Protein AF-J8TSI3-F1 (afdb_monomer_lite)

Foldseek 3Di:
DDDDDDDPPPPPPPPPDAQVPRPAQKKKKKWKDWPDPDDDDPPDGWIKIARHPPPDPPPDDDDDPRIFTWPDWDWPDDPPQTKIWTAGPVRFIWIWDDDPPFQKTFIDGVVDPPDGFWMKGWDQPDPPPPDPPPDDGDIGMTMIIIGGD

Sequence (149 aa):
MLYSSLLLIALSSSTQAKLWGWPEDDFSIHKQELQANFKPQSLGSESVFCPGWGKWCKGDKGNDPSCETLNKFVYSGRMPVGNFYIEKPNSAQIDLWRIEGTETYNIFERGGDGTIHGQCQLHKSFREACQYTGFTELWIRPMLHCWQW

Secondary structure (DSSP, 8-state):
---------------PPPPTT---SEEEEEEEEEE-SS-------EEEEEESTT----SSSSS-TT-EE-SEEEEESSTTSSEEEEE-TT--EEEEEEPTTSSEEEEEETTS-S-EEEEEEEE----------S---EEE--EEEEEE-

Radius of gyration: 20.16 Å; chains: 1; bounding box: 44×54×69 Å

Structure (mmCIF, N/CA/C/O backbone):
data_AF-J8TSI3-F1
#
_entry.id   AF-J8TSI3-F1
#
loop_
_atom_site.group_PDB
_atom_site.id
_atom_site.type_symbol
_atom_site.label_atom_id
_atom_site.label_alt_id
_atom_site.label_comp_id
_atom_site.label_asym_id
_atom_site.label_entity_id
_atom_site.label_seq_id
_atom_site.pdbx_PDB_ins_code
_atom_site.Cartn_x
_atom_site.Cartn_y
_atom_site.Cartn_z
_atom_site.occupancy
_atom_site.B_iso_or_equiv
_atom_site.auth_seq_id
_atom_site.auth_comp_id
_atom_site.auth_asym_id
_atom_site.auth_atom_id
_atom_site.pdbx_PDB_model_num
ATOM 1 N N . MET A 1 1 ? -18.294 -37.177 47.139 1.00 38.59 1 MET A N 1
ATOM 2 C CA . MET A 1 1 ? -18.170 -37.048 45.672 1.00 38.59 1 MET A CA 1
ATOM 3 C C . MET A 1 1 ? -18.067 -35.563 45.356 1.00 38.59 1 MET A C 1
ATOM 5 O O . MET A 1 1 ? -19.038 -34.851 45.563 1.00 38.59 1 MET A O 1
ATOM 9 N N . LEU A 1 2 ? -16.869 -35.085 45.015 1.00 38.97 2 LEU A N 1
ATOM 10 C CA . LEU A 1 2 ? -16.584 -33.675 44.721 1.00 38.97 2 LEU A CA 1
ATOM 11 C C . LEU A 1 2 ? -16.770 -33.447 43.216 1.00 38.97 2 LEU A C 1
ATOM 13 O O . LEU A 1 2 ? -16.073 -34.066 42.417 1.00 38.97 2 LEU A O 1
ATOM 17 N N . TYR A 1 3 ? -17.721 -32.592 42.840 1.00 45.88 3 TYR A N 1
ATOM 18 C CA . TYR A 1 3 ? -17.911 -32.159 41.457 1.00 45.88 3 TYR A CA 1
ATOM 19 C C . TYR A 1 3 ? -16.876 -31.079 41.128 1.00 45.88 3 TYR A C 1
ATOM 21 O O . TYR A 1 3 ? -16.863 -30.014 41.740 1.00 45.88 3 TYR A O 1
ATOM 29 N N . SER A 1 4 ? -15.984 -31.380 40.185 1.00 56.50 4 SER A N 1
ATOM 30 C CA . SER A 1 4 ? -15.025 -30.430 39.625 1.00 56.50 4 SER A CA 1
ATOM 31 C C . SER A 1 4 ? -15.673 -29.751 38.418 1.00 56.50 4 SER A C 1
ATOM 33 O O . SER A 1 4 ? -15.872 -30.379 37.380 1.00 56.50 4 SER A O 1
ATOM 35 N N . SER A 1 5 ? -16.059 -28.486 38.571 1.00 55.66 5 SER A N 1
ATOM 36 C CA . SER A 1 5 ? -16.554 -27.662 37.468 1.00 55.66 5 SER A CA 1
ATOM 37 C C . SER A 1 5 ? -15.363 -27.125 36.675 1.00 55.66 5 SER A C 1
ATOM 39 O O . SER A 1 5 ? -14.717 -26.168 37.099 1.00 55.66 5 SER A O 1
ATOM 41 N N . LEU A 1 6 ? -15.063 -27.738 35.526 1.00 57.28 6 LEU A N 1
ATOM 42 C CA . LEU A 1 6 ? -14.167 -27.143 34.534 1.00 57.28 6 LEU A CA 1
ATOM 43 C C . LEU A 1 6 ? -14.846 -25.910 33.925 1.00 57.28 6 LEU A C 1
ATOM 45 O O . LEU A 1 6 ? -15.821 -26.022 33.183 1.00 57.28 6 LEU A O 1
ATOM 49 N N . LEU A 1 7 ? -14.308 -24.733 34.234 1.00 58.72 7 LEU A N 1
ATOM 50 C CA . LEU A 1 7 ? -14.652 -23.482 33.574 1.00 58.72 7 LEU A CA 1
ATOM 51 C C . LEU A 1 7 ? -13.928 -23.443 32.214 1.00 58.72 7 LEU A C 1
ATOM 53 O O . LEU A 1 7 ? -12.731 -23.170 32.145 1.00 58.72 7 LEU A O 1
ATOM 57 N N . LEU A 1 8 ? -14.640 -23.761 31.132 1.00 52.09 8 LEU A N 1
ATOM 58 C CA . LEU A 1 8 ? -14.165 -23.562 29.760 1.00 52.09 8 LEU A CA 1
ATOM 59 C C . LEU A 1 8 ? -14.235 -22.066 29.433 1.00 52.09 8 LEU A C 1
ATOM 61 O O . LEU A 1 8 ? -15.299 -21.532 29.126 1.00 52.09 8 LEU A O 1
ATOM 65 N N . ILE A 1 9 ? -13.094 -21.383 29.521 1.00 53.88 9 ILE A N 1
ATOM 66 C CA . ILE A 1 9 ? -12.933 -20.028 28.993 1.00 53.88 9 ILE A CA 1
ATOM 67 C C . ILE A 1 9 ? -12.936 -20.150 27.467 1.00 53.88 9 ILE A C 1
ATOM 69 O O . ILE A 1 9 ? -11.937 -20.535 26.861 1.00 53.88 9 ILE A O 1
ATOM 73 N N . ALA A 1 10 ? -14.080 -19.863 26.847 1.00 52.16 10 ALA A N 1
ATOM 74 C CA . ALA A 1 10 ? -14.170 -19.668 25.410 1.00 52.16 10 ALA A CA 1
ATOM 75 C C . ALA A 1 10 ? -13.422 -18.373 25.061 1.00 52.16 10 ALA A C 1
ATOM 77 O O . ALA A 1 10 ? -13.938 -17.271 25.234 1.00 52.16 10 ALA A O 1
ATOM 78 N N . LEU A 1 11 ? -12.171 -18.510 24.621 1.00 47.75 11 LEU A N 1
ATOM 79 C CA . LEU A 1 11 ? -11.456 -17.444 23.933 1.00 47.75 11 LEU A CA 1
ATOM 80 C C . LEU A 1 11 ? -12.179 -17.202 22.610 1.00 47.75 11 LEU A C 1
ATOM 82 O O . LEU A 1 11 ? -12.023 -17.963 21.658 1.00 47.75 11 LEU A O 1
ATOM 86 N N . SER A 1 12 ? -12.996 -16.155 22.566 1.00 44.12 12 SER A N 1
ATOM 87 C CA . SER A 1 12 ? -13.530 -15.601 21.328 1.00 44.12 12 SER A CA 1
ATOM 88 C C . SER A 1 12 ? -12.364 -15.022 20.528 1.00 44.12 12 SER A C 1
ATOM 90 O O . SER A 1 12 ? -12.095 -13.825 20.587 1.00 44.12 12 SER A O 1
ATOM 92 N N . SER A 1 13 ? -11.620 -15.865 19.812 1.00 50.91 13 SER A N 1
ATOM 93 C CA . SER A 1 13 ? -10.747 -15.388 18.748 1.00 50.91 13 SER A CA 1
ATOM 94 C C . SER A 1 13 ? -11.663 -14.872 17.646 1.00 50.91 13 SER A C 1
ATOM 96 O O . SER A 1 13 ? -12.146 -15.650 16.822 1.00 50.91 13 SER A O 1
ATOM 98 N N . SER A 1 14 ? -11.957 -13.574 17.651 1.00 51.19 14 SER A N 1
ATOM 99 C CA . SER A 1 14 ? -12.434 -12.903 16.450 1.00 51.19 14 SER A CA 1
ATOM 100 C C . SER A 1 14 ? -11.275 -12.934 15.463 1.00 51.19 14 SER A C 1
ATOM 102 O O . SER A 1 14 ? -10.443 -12.032 15.445 1.00 51.19 14 SER A O 1
ATOM 104 N N . THR A 1 15 ? -11.155 -14.028 14.716 1.00 56.31 15 THR A N 1
ATOM 105 C CA . THR A 1 15 ? -10.335 -14.054 13.513 1.00 56.31 15 THR A CA 1
ATOM 106 C C . THR A 1 15 ? -11.013 -13.058 12.589 1.00 56.31 15 THR A C 1
ATOM 108 O O . THR A 1 15 ? -12.077 -13.355 12.041 1.00 56.31 15 THR A O 1
ATOM 111 N N . GLN A 1 16 ? -10.496 -11.831 12.527 1.00 65.12 16 GLN A N 1
ATOM 112 C CA . GLN A 1 16 ? -10.981 -10.891 11.535 1.00 65.12 16 GLN A CA 1
ATOM 113 C C . GLN A 1 16 ? -10.685 -11.551 10.184 1.00 65.12 16 GLN A C 1
ATOM 115 O O . GLN A 1 16 ? -9.667 -12.225 10.004 1.00 65.12 16 GLN A O 1
ATOM 120 N N . ALA A 1 17 ? -11.677 -11.551 9.295 1.00 69.12 17 ALA A N 1
ATOM 121 C CA . ALA A 1 17 ? -11.540 -12.275 8.044 1.00 69.12 17 ALA A CA 1
ATOM 122 C C . ALA A 1 17 ? -10.359 -11.672 7.276 1.00 69.12 17 ALA A C 1
ATOM 124 O O . ALA A 1 17 ? -10.349 -10.467 7.015 1.00 69.12 17 ALA A O 1
ATOM 125 N N . LYS A 1 18 ? -9.374 -12.510 6.925 1.00 83.94 18 LYS A N 1
ATOM 126 C CA . LYS A 1 18 ? -8.277 -12.090 6.051 1.00 83.94 18 LYS A CA 1
ATOM 127 C C . LYS A 1 18 ? -8.848 -11.513 4.766 1.00 83.94 18 LYS A C 1
ATOM 129 O O . LYS A 1 18 ? -9.818 -12.049 4.221 1.00 83.94 18 LYS A O 1
ATOM 134 N N . LEU A 1 19 ? -8.210 -10.461 4.272 1.00 89.94 19 LEU A N 1
ATOM 135 C CA . LEU A 1 19 ? -8.557 -9.848 2.997 1.00 89.94 19 LEU A CA 1
ATOM 136 C C . LEU A 1 19 ? -8.506 -10.899 1.885 1.00 89.94 19 LEU A C 1
ATOM 138 O O . LEU A 1 19 ? -7.508 -11.612 1.715 1.00 89.94 19 LEU A O 1
ATOM 142 N N . TRP A 1 20 ? -9.580 -10.997 1.105 1.00 89.38 20 TRP A N 1
ATOM 143 C CA . TRP A 1 20 ? -9.646 -11.958 0.013 1.00 89.38 20 TRP A CA 1
ATOM 144 C C . TRP A 1 20 ? -8.500 -11.727 -0.978 1.00 89.38 20 TRP A C 1
ATOM 146 O O . TRP A 1 20 ? -8.291 -10.618 -1.458 1.00 89.38 20 TRP A O 1
ATOM 156 N N . GLY A 1 21 ? -7.731 -12.776 -1.280 1.00 88.12 21 GLY A N 1
ATOM 157 C CA . GLY A 1 21 ? -6.592 -12.697 -2.201 1.00 88.12 21 GLY A CA 1
ATOM 158 C C . GLY A 1 21 ? -5.340 -11.989 -1.655 1.00 88.12 21 GLY A C 1
ATOM 159 O O . GLY A 1 21 ? -4.367 -11.851 -2.403 1.00 88.12 21 GLY A O 1
ATOM 160 N N . TRP A 1 22 ? -5.325 -11.616 -0.370 1.00 90.56 22 TRP A N 1
ATOM 161 C CA . TRP A 1 22 ? -4.166 -11.089 0.364 1.00 90.56 22 TRP A CA 1
ATOM 162 C C . TRP A 1 22 ? -3.848 -12.010 1.555 1.00 90.56 22 TRP A C 1
ATOM 164 O O . TRP A 1 22 ? -4.238 -11.720 2.682 1.00 90.56 22 TRP A O 1
ATOM 174 N N . PRO A 1 23 ? -3.208 -13.169 1.333 1.00 86.25 23 PRO A N 1
ATOM 175 C CA . PRO A 1 23 ? -3.015 -14.164 2.392 1.00 86.25 23 PRO A CA 1
ATOM 176 C C . PRO A 1 23 ? -2.003 -13.759 3.483 1.00 86.25 23 PRO A C 1
ATOM 178 O O . PRO A 1 23 ? -2.006 -14.348 4.569 1.00 86.25 23 PRO A O 1
ATOM 181 N N . GLU A 1 24 ? -1.138 -12.783 3.213 1.00 88.81 24 GLU A N 1
ATOM 182 C CA . GLU A 1 24 ? -0.051 -12.349 4.089 1.00 88.81 24 GLU A CA 1
ATOM 183 C C . GLU A 1 24 ? -0.497 -11.337 5.149 1.00 88.81 24 GLU A C 1
ATOM 185 O O . GLU A 1 24 ? -1.012 -10.274 4.817 1.00 88.81 24 GLU A O 1
ATOM 190 N N . ASP A 1 25 ? -0.200 -11.615 6.420 1.00 91.50 25 ASP A N 1
ATOM 191 C CA . ASP A 1 25 ? -0.518 -10.702 7.531 1.00 91.50 25 ASP A CA 1
ATOM 192 C C . ASP A 1 25 ? 0.392 -9.471 7.583 1.00 91.50 25 ASP A C 1
ATOM 194 O O . ASP A 1 25 ? 0.042 -8.466 8.187 1.00 91.50 25 ASP A O 1
ATOM 198 N N . ASP A 1 26 ? 1.549 -9.540 6.929 1.00 91.19 26 ASP A N 1
ATOM 199 C CA . ASP A 1 26 ? 2.521 -8.460 6.799 1.00 91.19 26 ASP A CA 1
ATOM 200 C C . ASP A 1 26 ? 3.059 -8.460 5.366 1.00 91.19 26 ASP A C 1
ATOM 202 O O . ASP A 1 26 ? 3.456 -9.504 4.836 1.00 91.19 26 ASP A O 1
ATOM 206 N N . PHE A 1 27 ? 3.047 -7.304 4.712 1.00 88.69 27 PHE A N 1
ATOM 207 C CA . PHE A 1 27 ? 3.465 -7.146 3.328 1.00 88.69 27 PHE A CA 1
ATOM 208 C C . PHE A 1 27 ? 3.879 -5.717 3.010 1.00 88.69 27 PHE A C 1
ATOM 210 O O . PHE A 1 27 ? 3.675 -4.775 3.773 1.00 88.69 27 PHE A O 1
ATOM 217 N N . SER A 1 28 ? 4.483 -5.547 1.841 1.00 86.12 28 SER A N 1
ATOM 218 C CA . SER A 1 28 ? 4.899 -4.243 1.360 1.00 86.12 28 SER A CA 1
ATOM 219 C C . SER A 1 28 ? 4.425 -3.981 -0.061 1.00 86.12 28 SER A C 1
ATOM 221 O O . SER A 1 28 ? 4.329 -4.893 -0.888 1.00 86.12 28 SER A O 1
ATOM 223 N N . ILE A 1 29 ? 4.104 -2.716 -0.326 1.00 84.44 29 ILE A N 1
ATOM 224 C CA . ILE A 1 29 ? 3.673 -2.251 -1.639 1.00 84.44 29 ILE A CA 1
ATOM 225 C C . ILE A 1 29 ? 4.580 -1.121 -2.092 1.00 84.44 29 ILE A C 1
ATOM 227 O O . ILE A 1 29 ? 4.782 -0.142 -1.366 1.00 84.44 29 ILE A O 1
ATOM 231 N N . HIS A 1 30 ? 5.084 -1.244 -3.315 1.00 77.50 30 HIS A N 1
ATOM 232 C CA . HIS A 1 30 ? 6.023 -0.292 -3.898 1.00 77.50 30 HIS A CA 1
ATOM 233 C C . HIS A 1 30 ? 5.503 0.167 -5.243 1.00 77.50 30 HIS A C 1
ATOM 235 O O . HIS A 1 30 ? 5.030 -0.651 -6.030 1.00 77.50 30 HIS A O 1
ATOM 241 N N . LYS A 1 31 ? 5.647 1.459 -5.530 1.00 73.19 31 LYS A N 1
ATOM 242 C CA . LYS A 1 31 ? 5.530 1.994 -6.887 1.00 73.19 31 LYS A CA 1
ATOM 243 C C . LYS A 1 31 ? 6.826 2.703 -7.239 1.00 73.19 31 LYS A C 1
ATOM 245 O O . LYS A 1 31 ? 7.309 3.519 -6.461 1.00 73.19 31 LYS A O 1
ATOM 250 N N . GLN A 1 32 ? 7.389 2.401 -8.399 1.00 66.25 32 GLN A N 1
ATOM 251 C CA . GLN A 1 32 ? 8.544 3.110 -8.931 1.00 66.25 32 GLN A CA 1
ATOM 252 C C . GLN A 1 32 ? 8.061 4.114 -9.982 1.00 66.25 32 GLN A C 1
ATOM 254 O O . GLN A 1 32 ? 7.461 3.730 -10.985 1.00 66.25 32 GLN A O 1
ATOM 259 N N . GLU A 1 33 ? 8.296 5.405 -9.745 1.00 58.50 33 GLU A N 1
ATOM 260 C CA . GLU A 1 33 ? 7.900 6.472 -10.667 1.00 58.50 33 GLU A CA 1
ATOM 261 C C . GLU A 1 33 ? 9.093 7.380 -10.987 1.00 58.50 33 GLU A C 1
ATOM 263 O O . GLU A 1 33 ? 9.743 7.916 -10.086 1.00 58.50 33 GLU A O 1
ATOM 268 N N . LEU A 1 34 ? 9.386 7.530 -12.282 1.00 55.38 34 LEU A N 1
ATOM 269 C CA . LEU A 1 34 ? 10.340 8.508 -12.805 1.00 55.38 34 LEU A CA 1
ATOM 270 C C . LEU A 1 34 ? 9.701 9.896 -12.745 1.00 55.38 34 LEU A C 1
ATOM 272 O O . LEU A 1 34 ? 8.765 10.195 -13.486 1.00 55.38 34 LEU A O 1
ATOM 276 N N . GLN A 1 35 ? 10.233 10.779 -11.910 1.00 50.66 35 GLN A N 1
ATOM 277 C CA . GLN A 1 35 ? 9.921 12.201 -11.957 1.00 50.66 35 GLN A CA 1
ATOM 278 C C . GLN A 1 35 ? 10.713 12.822 -13.118 1.00 50.66 35 GLN A C 1
ATOM 280 O O . GLN A 1 35 ? 11.802 13.360 -12.937 1.00 50.66 35 GLN A O 1
ATOM 285 N N . ALA A 1 36 ? 10.187 12.725 -14.340 1.00 48.88 36 ALA A N 1
ATOM 286 C CA . ALA A 1 36 ? 10.842 13.284 -15.520 1.00 48.88 36 ALA A CA 1
ATOM 287 C C . ALA A 1 36 ? 10.219 14.627 -15.933 1.00 48.88 36 ALA A C 1
ATOM 289 O O . ALA A 1 36 ? 9.127 14.676 -16.497 1.00 48.88 36 ALA A O 1
ATOM 290 N N . ASN A 1 37 ? 10.974 15.715 -15.767 1.00 41.00 37 ASN A N 1
ATOM 291 C CA . ASN A 1 37 ? 11.025 16.715 -16.831 1.00 41.00 37 ASN A CA 1
ATOM 292 C C . ASN A 1 37 ? 12.061 16.204 -17.848 1.00 41.00 37 ASN A C 1
ATOM 294 O O . ASN A 1 37 ? 13.190 15.938 -17.455 1.00 41.00 37 ASN A O 1
ATOM 298 N N . PHE A 1 38 ? 11.656 16.103 -19.121 1.00 34.09 38 PHE A N 1
ATOM 299 C CA . PHE A 1 38 ? 12.397 15.664 -20.327 1.00 34.09 38 PHE A CA 1
ATOM 300 C C . PHE A 1 38 ? 12.207 14.206 -20.811 1.00 34.09 38 PHE A C 1
ATOM 302 O O . PHE A 1 38 ? 13.102 13.386 -20.711 1.00 34.09 38 PHE A O 1
ATOM 309 N N . LYS A 1 39 ? 11.038 13.984 -21.446 1.00 35.31 39 LYS A N 1
ATOM 310 C CA . LYS A 1 39 ? 10.740 13.253 -22.712 1.00 35.31 39 LYS A CA 1
ATOM 311 C C . LYS A 1 39 ? 11.241 11.801 -22.954 1.00 35.31 39 LYS A C 1
ATOM 313 O O . LYS A 1 39 ? 12.245 11.356 -22.430 1.00 35.31 39 LYS A O 1
ATOM 318 N N . PRO A 1 40 ? 10.500 11.022 -23.771 1.00 40.09 40 PRO A N 1
ATOM 319 C CA . PRO A 1 40 ? 9.897 9.777 -23.326 1.00 40.09 40 PRO A CA 1
ATOM 320 C C . PRO A 1 40 ? 10.521 8.564 -24.018 1.00 40.09 40 PRO A C 1
ATOM 322 O O . PRO A 1 40 ? 10.372 8.377 -25.225 1.00 40.09 40 PRO A O 1
ATOM 325 N N . GLN A 1 41 ? 11.124 7.677 -23.240 1.00 34.56 41 GLN A N 1
ATOM 326 C CA . GLN A 1 41 ? 11.068 6.256 -23.550 1.00 34.56 41 GLN A CA 1
ATOM 327 C C . GLN A 1 41 ? 10.552 5.545 -22.307 1.00 34.56 41 GLN A C 1
ATOM 329 O O . GLN A 1 41 ? 10.991 5.806 -21.194 1.00 34.56 41 GLN A O 1
ATOM 334 N N . SER A 1 42 ? 9.514 4.751 -22.533 1.00 41.12 42 SER A N 1
ATOM 335 C CA . SER A 1 42 ? 8.624 4.119 -21.565 1.00 41.12 42 SER A CA 1
ATOM 336 C C . SER A 1 42 ? 9.344 3.178 -20.586 1.00 41.12 42 SER A C 1
ATOM 338 O O . SER A 1 42 ? 9.183 1.961 -20.668 1.00 41.12 42 SER A O 1
ATOM 340 N N . LEU A 1 43 ? 10.101 3.716 -19.632 1.00 42.62 43 LEU A N 1
ATOM 341 C CA . LEU A 1 43 ? 10.464 2.988 -18.419 1.00 42.62 43 LEU A CA 1
ATOM 342 C C . LEU A 1 43 ? 9.240 3.041 -17.502 1.00 42.62 43 LEU A C 1
ATOM 344 O O . LEU A 1 43 ? 8.914 4.076 -16.922 1.00 42.62 43 LEU A O 1
ATOM 348 N N . GLY A 1 44 ? 8.472 1.951 -17.545 1.00 47.62 44 GLY A N 1
ATOM 349 C CA . GLY A 1 44 ? 7.122 1.860 -17.006 1.00 47.62 44 GLY A CA 1
ATOM 350 C C . GLY A 1 44 ? 7.049 2.166 -15.515 1.00 47.62 44 GLY A C 1
ATOM 351 O O . GLY A 1 44 ? 7.951 1.851 -14.745 1.00 47.62 44 GLY A O 1
ATOM 352 N N . SER A 1 45 ? 5.933 2.761 -15.105 1.00 57.78 45 SER A N 1
ATOM 353 C CA . SER A 1 45 ? 5.540 2.793 -13.704 1.00 57.78 45 SER A CA 1
ATOM 354 C C . SER A 1 45 ? 5.228 1.364 -13.262 1.00 57.78 45 SER A C 1
ATOM 356 O O . SER A 1 45 ? 4.155 0.847 -13.574 1.00 57.78 45 SER A O 1
ATOM 358 N N . GLU A 1 46 ? 6.155 0.708 -12.575 1.00 68.12 46 GLU A N 1
ATOM 359 C CA . GLU A 1 46 ? 5.911 -0.623 -12.023 1.00 68.12 46 GLU A CA 1
ATOM 360 C C . GLU A 1 46 ? 5.441 -0.505 -10.582 1.00 68.12 46 GLU A C 1
ATOM 362 O O . GLU A 1 46 ? 5.957 0.292 -9.796 1.00 68.12 46 GLU A O 1
ATOM 367 N N . SER A 1 47 ? 4.400 -1.268 -10.261 1.00 77.50 47 SER A N 1
ATOM 368 C CA . SER A 1 47 ? 3.854 -1.376 -8.915 1.00 77.50 47 SER A CA 1
ATOM 369 C C . SER A 1 47 ? 3.853 -2.840 -8.515 1.00 77.50 47 SER A C 1
ATOM 371 O O . SER A 1 47 ? 3.425 -3.691 -9.294 1.00 77.50 47 SER A O 1
ATOM 373 N N . VAL A 1 48 ? 4.375 -3.136 -7.334 1.00 79.94 48 VAL A N 1
ATOM 374 C CA . VAL A 1 48 ? 4.677 -4.502 -6.904 1.00 79.94 48 VAL A CA 1
ATOM 375 C C . VAL A 1 48 ? 4.262 -4.726 -5.460 1.00 79.94 48 VAL A C 1
ATOM 377 O O . VAL A 1 48 ? 4.351 -3.832 -4.616 1.00 79.94 48 VAL A O 1
ATOM 380 N N . PHE A 1 49 ? 3.816 -5.948 -5.210 1.00 85.94 49 PHE A N 1
ATOM 381 C CA . PHE A 1 49 ? 3.506 -6.516 -3.912 1.00 85.94 49 PHE A CA 1
ATOM 382 C C . PHE A 1 49 ? 4.623 -7.479 -3.499 1.00 85.94 49 PHE A C 1
ATOM 384 O O . PHE A 1 49 ? 5.068 -8.302 -4.300 1.00 85.94 49 PHE A O 1
ATOM 391 N N . CYS A 1 50 ? 5.056 -7.386 -2.246 1.00 84.25 50 CYS A N 1
ATOM 392 C CA . CYS A 1 50 ? 6.117 -8.207 -1.673 1.00 84.25 50 CYS A CA 1
ATOM 393 C C . CYS A 1 50 ? 5.655 -8.772 -0.301 1.00 84.25 50 CYS A C 1
ATOM 395 O O . CYS A 1 50 ? 5.387 -7.979 0.606 1.00 84.25 50 CYS A O 1
ATOM 397 N N . PRO A 1 51 ? 5.577 -10.109 -0.109 1.00 83.38 51 PRO A N 1
ATOM 398 C CA . PRO A 1 51 ? 5.276 -10.754 1.176 1.00 83.38 51 PRO A CA 1
ATOM 399 C C . PRO A 1 51 ? 6.290 -10.421 2.281 1.00 83.38 51 PRO A C 1
ATOM 401 O O . PRO A 1 51 ? 7.459 -10.815 2.199 1.00 83.38 51 PRO A O 1
ATOM 404 N N . GLY A 1 52 ? 5.831 -9.800 3.365 1.00 78.94 52 GLY A N 1
ATOM 405 C CA . GLY A 1 52 ? 6.635 -9.351 4.505 1.00 78.94 52 GLY A CA 1
ATOM 406 C C . GLY A 1 52 ? 7.232 -7.947 4.358 1.00 78.94 52 GLY A C 1
ATOM 407 O O . GLY A 1 52 ? 7.539 -7.473 3.257 1.00 78.94 52 GLY A O 1
ATOM 408 N N . TRP A 1 53 ? 7.447 -7.291 5.499 1.00 74.31 53 TRP A N 1
ATOM 409 C CA . TRP A 1 53 ? 8.168 -6.024 5.576 1.00 74.31 53 TRP A CA 1
ATOM 410 C C . TRP A 1 53 ? 9.650 -6.150 5.206 1.00 74.31 53 TRP A C 1
ATOM 412 O O . TRP A 1 53 ? 10.297 -7.169 5.453 1.00 74.31 53 TRP A O 1
ATOM 422 N N . GLY A 1 54 ? 10.218 -5.093 4.618 1.00 64.50 54 GLY A N 1
ATOM 423 C CA . GLY A 1 54 ? 11.643 -5.026 4.284 1.00 64.50 54 GLY A CA 1
ATOM 424 C C . GLY A 1 54 ? 12.055 -5.912 3.105 1.00 64.50 54 GLY A C 1
ATOM 425 O O . GLY A 1 54 ? 13.222 -5.893 2.706 1.00 64.50 54 GLY A O 1
ATOM 426 N N . LYS A 1 55 ? 11.112 -6.663 2.521 1.00 65.69 55 LYS A N 1
ATOM 427 C CA . LYS A 1 55 ? 11.296 -7.307 1.225 1.00 65.69 55 LYS A CA 1
ATOM 428 C C . LYS A 1 55 ? 11.015 -6.288 0.144 1.00 65.69 55 LYS A C 1
ATOM 430 O O . LYS A 1 55 ? 9.878 -5.950 -0.168 1.00 65.69 55 LYS A O 1
ATOM 435 N N . TRP A 1 56 ? 12.100 -5.750 -0.378 1.00 64.06 56 TRP A N 1
ATOM 436 C CA . TRP A 1 56 ? 12.060 -4.791 -1.457 1.00 64.06 56 TRP A CA 1
ATOM 437 C C . TRP A 1 56 ? 12.263 -5.566 -2.735 1.00 64.06 56 TRP A C 1
ATOM 439 O O . TRP A 1 56 ? 13.355 -6.083 -2.978 1.00 64.06 56 TRP A O 1
ATOM 449 N N . CYS A 1 57 ? 11.216 -5.623 -3.544 1.00 60.62 57 CYS A N 1
ATOM 450 C CA . CYS A 1 57 ? 11.329 -6.079 -4.908 1.00 60.62 57 CYS A CA 1
ATOM 451 C C . CYS A 1 57 ? 12.322 -5.101 -5.581 1.00 60.62 57 CYS A C 1
ATOM 453 O O . CYS A 1 57 ? 11.975 -3.944 -5.836 1.00 60.62 57 CYS A O 1
ATOM 455 N N . LYS A 1 58 ? 13.611 -5.472 -5.682 1.00 51.84 58 LYS A N 1
ATOM 456 C CA . LYS A 1 58 ? 14.659 -4.557 -6.162 1.00 51.84 58 LYS A CA 1
ATOM 457 C C . LYS A 1 58 ? 14.267 -4.101 -7.561 1.00 51.84 58 LYS A C 1
ATOM 459 O O . LYS A 1 58 ? 13.889 -4.932 -8.376 1.00 51.84 58 LYS A O 1
ATOM 464 N N . GLY A 1 59 ? 14.334 -2.783 -7.771 1.00 47.38 59 GLY A N 1
ATOM 465 C CA . GLY A 1 59 ? 14.077 -2.152 -9.060 1.00 47.38 59 GLY A CA 1
ATOM 466 C C . GLY A 1 59 ? 14.766 -2.920 -10.180 1.00 47.38 59 GLY A C 1
ATOM 467 O O . GLY A 1 59 ? 15.888 -3.388 -9.995 1.00 47.38 59 GLY A O 1
ATOM 468 N N . ASP A 1 60 ? 14.044 -3.017 -11.288 1.00 41.22 60 ASP A N 1
ATOM 469 C CA . ASP A 1 60 ? 14.256 -3.884 -12.444 1.00 41.22 60 ASP A CA 1
ATOM 470 C C . ASP A 1 60 ? 13.505 -5.210 -12.314 1.00 41.22 60 ASP A C 1
ATOM 472 O O . ASP A 1 60 ? 13.769 -6.041 -11.444 1.00 41.22 60 ASP A O 1
ATOM 476 N N . LYS A 1 61 ? 12.550 -5.418 -13.227 1.00 43.06 61 LYS A N 1
ATOM 477 C CA . LYS A 1 61 ? 11.942 -6.722 -13.482 1.00 43.06 61 LYS A CA 1
ATOM 478 C C . LYS A 1 61 ? 12.980 -7.841 -13.328 1.00 43.06 61 LYS A C 1
ATOM 480 O O . LYS A 1 61 ? 13.95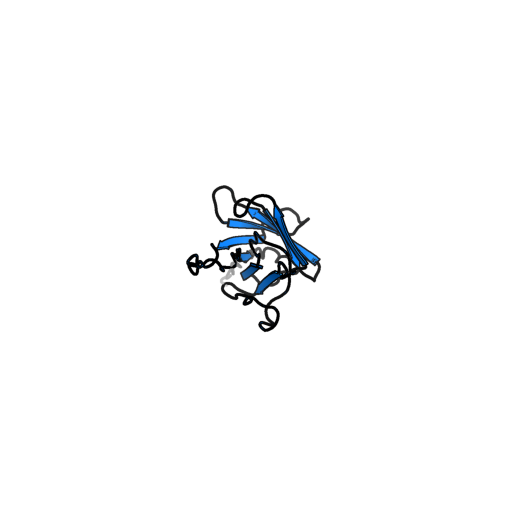9 -7.882 -14.068 1.00 43.06 61 LYS A O 1
ATOM 485 N N . GLY A 1 62 ? 12.682 -8.821 -12.477 1.00 45.03 62 GLY A N 1
ATOM 486 C CA . GLY A 1 62 ? 12.894 -10.201 -12.908 1.00 45.03 62 GLY A CA 1
ATOM 487 C C . GLY A 1 62 ? 13.695 -11.158 -12.038 1.00 45.03 62 GLY A C 1
ATOM 488 O O . GLY A 1 62 ? 13.880 -12.269 -12.512 1.00 45.03 62 GLY A O 1
ATOM 489 N N . ASN A 1 63 ? 14.135 -10.833 -10.816 1.00 47.50 63 ASN A N 1
ATOM 490 C CA . ASN A 1 63 ? 14.927 -11.811 -10.042 1.00 47.50 63 ASN A CA 1
ATOM 491 C C . ASN A 1 63 ? 14.485 -12.089 -8.605 1.00 47.50 63 ASN A C 1
ATOM 493 O O . ASN A 1 63 ? 15.084 -12.956 -7.971 1.00 47.50 63 ASN A O 1
ATOM 497 N N . ASP A 1 64 ? 13.441 -11.434 -8.096 1.00 59.62 64 ASP A N 1
ATOM 498 C CA . ASP A 1 64 ? 12.814 -11.887 -6.857 1.00 59.62 64 ASP A CA 1
ATOM 499 C C . ASP A 1 64 ? 11.464 -12.553 -7.178 1.00 59.62 64 ASP A C 1
ATOM 501 O O . ASP A 1 64 ? 10.467 -11.862 -7.399 1.00 59.62 64 ASP A O 1
ATOM 505 N N . PRO A 1 65 ? 11.417 -13.899 -7.255 1.00 62.34 65 PRO A N 1
ATOM 506 C CA . PRO A 1 65 ? 10.189 -14.635 -7.542 1.00 62.34 65 PRO A CA 1
ATOM 507 C C . PRO A 1 65 ? 9.150 -14.516 -6.420 1.00 62.34 65 PRO A C 1
ATOM 509 O O . PRO A 1 65 ? 8.031 -14.996 -6.584 1.00 62.34 65 PRO A O 1
ATOM 512 N N . SER A 1 66 ? 9.498 -13.910 -5.278 1.00 68.75 66 SER A N 1
ATOM 513 C CA . SER A 1 66 ? 8.540 -13.657 -4.202 1.00 68.75 66 SER A CA 1
ATOM 514 C C . SER A 1 66 ? 7.654 -12.434 -4.455 1.00 68.75 66 SER A C 1
ATOM 516 O O . SER A 1 66 ? 6.708 -12.217 -3.702 1.00 68.75 66 SER A O 1
ATOM 518 N N . CYS A 1 67 ? 7.925 -11.648 -5.501 1.00 76.19 67 CYS A N 1
ATOM 519 C CA . CYS A 1 67 ? 7.209 -10.410 -5.796 1.00 76.19 67 CYS A CA 1
ATOM 520 C C . CYS A 1 67 ? 6.115 -10.610 -6.847 1.00 76.19 67 CYS A C 1
ATOM 522 O O . CYS A 1 67 ? 6.339 -11.217 -7.893 1.00 76.19 67 CYS A O 1
ATOM 524 N N . GLU A 1 68 ? 4.948 -10.019 -6.609 1.00 81.88 68 GLU A N 1
ATOM 525 C CA . GLU A 1 68 ? 3.813 -10.031 -7.533 1.00 81.88 68 GLU A CA 1
ATOM 526 C C . GLU A 1 68 ? 3.634 -8.637 -8.154 1.00 81.88 68 GLU A C 1
ATOM 528 O O . GLU A 1 68 ? 3.595 -7.630 -7.445 1.00 81.88 68 GLU A O 1
ATOM 533 N N . THR A 1 69 ? 3.516 -8.548 -9.481 1.00 82.75 69 THR A N 1
ATOM 534 C CA . THR A 1 69 ? 3.158 -7.286 -10.149 1.00 82.75 69 THR A CA 1
ATOM 535 C C . THR A 1 69 ? 1.695 -6.952 -9.886 1.00 82.75 69 THR A C 1
ATOM 537 O O . THR A 1 69 ? 0.826 -7.804 -10.037 1.00 82.75 69 THR A O 1
ATOM 540 N N . LEU A 1 70 ? 1.410 -5.700 -9.540 1.00 83.69 70 LEU A N 1
ATOM 541 C CA . LEU A 1 70 ? 0.051 -5.207 -9.343 1.00 83.69 70 LEU A CA 1
ATOM 542 C C . LEU A 1 70 ? -0.555 -4.753 -10.674 1.00 83.69 70 LEU A C 1
ATOM 544 O O . LEU A 1 70 ? 0.083 -4.029 -11.440 1.00 83.69 70 LEU A O 1
ATOM 548 N N . ASN A 1 71 ? -1.813 -5.126 -10.920 1.00 87.50 71 ASN A N 1
ATOM 549 C CA . ASN A 1 71 ? -2.567 -4.678 -12.094 1.00 87.50 71 ASN A CA 1
ATOM 550 C C . ASN A 1 71 ? -2.869 -3.181 -12.023 1.00 87.50 71 ASN A C 1
ATOM 552 O O . ASN A 1 71 ? -2.872 -2.489 -13.043 1.00 87.50 71 ASN A O 1
ATOM 556 N N . LYS A 1 72 ? -3.166 -2.684 -10.817 1.00 85.00 72 LYS A N 1
ATOM 557 C CA . LYS A 1 72 ? -3.460 -1.271 -10.576 1.00 85.00 72 LYS A CA 1
ATOM 558 C C . LYS A 1 72 ? -2.839 -0.811 -9.269 1.00 85.00 72 LYS A C 1
ATOM 560 O O . LYS A 1 72 ? -2.934 -1.483 -8.248 1.00 85.00 72 LYS A O 1
ATOM 565 N N . PHE A 1 73 ? -2.264 0.382 -9.321 1.00 83.44 73 PHE A N 1
ATOM 566 C CA . PHE A 1 73 ? -1.880 1.181 -8.167 1.00 83.44 73 PHE A CA 1
ATOM 567 C C . PHE A 1 73 ? -2.225 2.628 -8.508 1.00 83.44 73 PHE A C 1
ATOM 569 O O . PHE A 1 73 ? -1.491 3.326 -9.215 1.00 83.44 73 PHE A O 1
ATOM 576 N N . VAL A 1 74 ? -3.403 3.057 -8.077 1.00 81.50 74 VAL A N 1
ATOM 577 C CA . VAL A 1 74 ? -3.942 4.387 -8.358 1.00 81.50 74 VAL A CA 1
ATOM 578 C C . VAL A 1 74 ? -3.947 5.162 -7.056 1.00 81.50 74 VAL A C 1
ATOM 580 O O . VAL A 1 74 ? -4.434 4.663 -6.050 1.00 81.50 74 VAL A O 1
ATOM 583 N N . TYR A 1 75 ? -3.431 6.385 -7.066 1.00 75.38 75 TYR A N 1
ATOM 584 C CA . TYR A 1 75 ? -3.555 7.295 -5.933 1.00 75.38 75 TYR A CA 1
ATOM 585 C C . TYR A 1 75 ? -4.421 8.490 -6.333 1.00 75.38 75 TYR A C 1
ATOM 587 O O . TYR A 1 75 ? -4.334 8.979 -7.461 1.00 75.38 75 TYR A O 1
ATOM 595 N N . SER A 1 76 ? -5.263 8.964 -5.422 1.00 69.88 76 SER A N 1
ATOM 596 C CA . SER A 1 76 ? -6.028 10.201 -5.597 1.00 69.88 76 SER A CA 1
ATOM 597 C C . SER A 1 76 ? -5.340 11.354 -4.862 1.00 69.88 76 SER A C 1
ATOM 599 O O . SER A 1 76 ? -4.846 11.187 -3.754 1.00 69.88 76 SER A O 1
ATOM 601 N N . GLY A 1 77 ? -5.283 12.545 -5.461 1.00 62.56 77 GLY A N 1
ATOM 602 C CA . GLY A 1 77 ? -4.682 13.728 -4.830 1.00 62.56 77 GLY A CA 1
ATOM 603 C C . GLY A 1 77 ? -3.149 13.775 -4.890 1.00 62.56 77 GLY A C 1
ATOM 604 O O . GLY A 1 77 ? -2.531 13.297 -5.839 1.00 62.56 77 GLY A O 1
ATOM 605 N N . ARG A 1 78 ? -2.519 14.414 -3.895 1.00 57.72 78 ARG A N 1
ATOM 606 C CA . ARG A 1 78 ? -1.056 14.552 -3.797 1.00 57.72 78 ARG A CA 1
ATOM 607 C C . ARG A 1 78 ? -0.534 13.578 -2.760 1.00 57.72 78 ARG A C 1
ATOM 609 O O . ARG A 1 78 ? -0.911 13.680 -1.600 1.00 57.72 78 ARG A O 1
ATOM 616 N N . MET A 1 79 ? 0.382 12.694 -3.129 1.00 57.22 79 MET A N 1
ATOM 617 C CA . MET A 1 79 ? 1.094 11.890 -2.142 1.00 57.22 79 MET A CA 1
ATOM 618 C C . MET A 1 79 ? 1.918 12.795 -1.198 1.00 57.22 79 MET A C 1
ATOM 620 O O . MET A 1 79 ? 2.583 13.708 -1.695 1.00 57.22 79 MET A O 1
ATOM 624 N N . PRO A 1 80 ? 1.896 12.607 0.138 1.00 56.97 80 PRO A N 1
ATOM 625 C CA . PRO A 1 80 ? 1.334 11.494 0.921 1.00 56.97 80 PRO A CA 1
ATOM 626 C C . PRO A 1 80 ? -0.060 11.751 1.526 1.00 56.97 80 PRO A C 1
ATOM 628 O O . PRO A 1 80 ? -0.380 11.249 2.593 1.00 56.97 80 PRO A O 1
ATOM 631 N N . VAL A 1 81 ? -0.867 12.605 0.910 1.00 61.41 81 VAL A N 1
ATOM 632 C CA . VAL A 1 81 ? -2.127 13.139 1.460 1.00 61.41 81 VAL A CA 1
ATOM 633 C C . VAL A 1 81 ? -3.360 12.490 0.805 1.00 61.41 81 VAL A C 1
ATOM 635 O O . VAL A 1 81 ? -4.485 12.866 1.104 1.00 61.41 81 VAL A O 1
ATOM 638 N N . GLY A 1 82 ? -3.148 11.535 -0.102 1.00 71.00 82 GLY A N 1
ATOM 639 C CA . GLY A 1 82 ? -4.174 10.904 -0.933 1.00 71.00 82 GLY A CA 1
ATOM 640 C C . GLY A 1 82 ? -4.781 9.624 -0.371 1.00 71.00 82 GLY A C 1
ATOM 641 O O . GLY A 1 82 ? -4.377 9.177 0.691 1.00 71.00 82 GLY A O 1
ATOM 642 N N . ASN A 1 83 ? -5.694 9.005 -1.119 1.00 82.62 83 ASN A N 1
ATOM 643 C CA . ASN A 1 83 ? -6.093 7.607 -0.912 1.00 82.62 83 ASN A CA 1
ATOM 644 C C . ASN A 1 83 ? -5.491 6.739 -2.017 1.00 82.62 83 ASN A C 1
ATOM 646 O O . ASN A 1 83 ? -5.172 7.250 -3.095 1.00 82.62 83 ASN A O 1
ATOM 650 N N . PHE A 1 84 ? -5.375 5.436 -1.773 1.00 86.62 84 PHE A N 1
ATOM 651 C CA . PHE A 1 84 ? -4.906 4.484 -2.778 1.00 86.62 84 PHE A CA 1
ATOM 652 C C . PHE A 1 84 ? -5.985 3.472 -3.127 1.00 86.62 84 PHE A C 1
ATOM 654 O O . PHE A 1 84 ? -6.755 3.053 -2.271 1.00 86.62 84 PHE A O 1
ATOM 661 N N . TYR A 1 85 ? -5.973 3.051 -4.382 1.00 90.31 85 TYR A N 1
ATOM 662 C CA . TYR A 1 85 ? -6.673 1.884 -4.878 1.00 90.31 85 TYR A CA 1
ATOM 663 C C . TYR A 1 85 ? -5.657 0.932 -5.494 1.00 90.31 85 TYR A C 1
ATOM 665 O O . TYR A 1 85 ? -4.863 1.328 -6.358 1.00 90.31 85 TYR A O 1
ATOM 673 N N . ILE A 1 86 ? -5.690 -0.317 -5.042 1.00 91.25 86 ILE A N 1
ATOM 674 C CA . ILE A 1 86 ? -4.704 -1.326 -5.403 1.00 91.25 86 ILE A CA 1
ATOM 675 C C . ILE A 1 86 ? -5.421 -2.600 -5.836 1.00 91.25 86 ILE A C 1
ATOM 677 O O . ILE A 1 86 ? -6.353 -3.050 -5.171 1.00 91.25 86 ILE A O 1
ATOM 681 N N . GLU A 1 87 ? -4.979 -3.176 -6.953 1.00 91.94 87 GLU A N 1
ATOM 682 C CA . GLU A 1 87 ? -5.537 -4.404 -7.523 1.00 91.94 87 GLU A CA 1
ATOM 683 C C . GLU A 1 87 ? -4.428 -5.409 -7.850 1.00 91.94 87 GLU A C 1
ATOM 685 O O . GLU A 1 87 ? -3.463 -5.078 -8.551 1.00 91.94 87 GLU A O 1
ATOM 690 N N . LYS A 1 88 ? -4.604 -6.649 -7.383 1.00 89.69 88 LYS A N 1
ATOM 691 C CA . LYS A 1 88 ? -3.770 -7.800 -7.741 1.00 89.69 88 LYS A CA 1
ATOM 692 C C . LYS A 1 88 ? -4.245 -8.484 -9.039 1.00 89.69 88 LYS A C 1
ATOM 694 O O . LYS A 1 88 ? -5.426 -8.409 -9.379 1.00 89.69 88 LYS A O 1
ATOM 699 N N . PRO A 1 89 ? -3.364 -9.229 -9.732 1.00 88.88 89 PRO A N 1
ATOM 700 C CA . PRO A 1 89 ? -3.695 -10.105 -10.861 1.00 88.88 89 PRO A CA 1
ATOM 701 C C . PRO A 1 89 ? -4.901 -11.030 -10.656 1.00 88.88 89 PRO A C 1
ATOM 703 O O . PRO A 1 89 ? -5.669 -11.256 -11.590 1.00 88.88 89 PRO A O 1
ATOM 706 N N . ASN A 1 90 ? -5.109 -11.533 -9.438 1.00 90.69 90 ASN A N 1
ATOM 707 C CA . ASN A 1 90 ? -6.258 -12.372 -9.078 1.00 90.69 90 ASN A CA 1
ATOM 708 C C . ASN A 1 90 ? -7.578 -11.589 -8.893 1.00 90.69 90 ASN A C 1
ATOM 710 O O . ASN A 1 90 ? -8.555 -12.161 -8.422 1.00 90.69 90 ASN A O 1
ATOM 714 N N . SER A 1 91 ? -7.623 -10.306 -9.271 1.00 92.31 91 SER A N 1
ATOM 715 C CA . SER A 1 91 ? -8.756 -9.380 -9.104 1.00 92.31 91 SER A CA 1
ATOM 716 C C . SER A 1 91 ? -9.068 -8.966 -7.662 1.00 92.31 91 SER A C 1
ATOM 718 O O . SER A 1 91 ? -10.055 -8.256 -7.452 1.00 92.31 91 SER A O 1
ATOM 720 N N . ALA A 1 92 ? -8.238 -9.344 -6.683 1.00 93.44 92 ALA A N 1
ATOM 721 C CA . ALA A 1 92 ? -8.349 -8.851 -5.313 1.00 93.44 92 ALA A CA 1
ATOM 722 C C . ALA A 1 92 ? -8.039 -7.359 -5.243 1.00 93.44 92 ALA A C 1
ATOM 724 O O . ALA A 1 92 ? -7.060 -6.885 -5.826 1.00 93.44 92 ALA A O 1
ATOM 725 N N . GLN A 1 93 ? -8.883 -6.620 -4.525 1.00 94.94 93 GLN A N 1
ATOM 726 C CA . GLN A 1 93 ? -8.879 -5.162 -4.521 1.00 94.94 93 GLN A CA 1
ATOM 727 C C . GLN A 1 93 ? -8.950 -4.616 -3.102 1.00 94.94 93 GLN A C 1
ATOM 729 O O . GLN A 1 93 ? -9.811 -5.019 -2.320 1.00 94.94 93 GLN A O 1
ATOM 734 N N . ILE A 1 94 ? -8.082 -3.652 -2.808 1.00 95.12 94 ILE A N 1
ATOM 735 C CA . ILE A 1 94 ? -8.103 -2.914 -1.546 1.00 95.12 94 ILE A CA 1
ATOM 736 C C . ILE A 1 94 ? -8.128 -1.414 -1.801 1.00 95.12 94 ILE A C 1
ATOM 738 O O . ILE A 1 94 ? -7.518 -0.917 -2.756 1.00 95.12 94 ILE A O 1
ATOM 742 N N . ASP A 1 95 ? -8.803 -0.705 -0.904 1.00 94.06 95 ASP A N 1
ATOM 743 C CA . ASP A 1 95 ? -8.717 0.743 -0.795 1.00 94.06 95 ASP A CA 1
ATOM 744 C C . ASP A 1 95 ? -7.955 1.109 0.485 1.00 94.06 95 ASP A C 1
ATOM 746 O O . ASP A 1 95 ? -8.203 0.560 1.561 1.00 94.06 95 ASP A O 1
ATOM 750 N N . LEU A 1 96 ? -7.027 2.059 0.369 1.00 92.94 96 LEU A N 1
ATOM 751 C CA . LEU A 1 96 ? -6.254 2.592 1.487 1.00 92.94 96 LEU A CA 1
ATOM 752 C C . LEU A 1 96 ? -6.684 4.025 1.761 1.00 92.94 96 LEU A C 1
ATOM 754 O O . LEU A 1 96 ? -6.487 4.906 0.916 1.00 92.94 96 LEU A O 1
ATOM 758 N N . TRP A 1 97 ? -7.234 4.263 2.949 1.00 92.06 97 TRP A N 1
ATOM 759 C CA . TRP A 1 97 ? -7.731 5.580 3.340 1.00 92.06 97 TRP A CA 1
ATOM 760 C C . TRP A 1 97 ? -6.888 6.149 4.461 1.00 92.06 97 TRP A C 1
ATOM 762 O O . TRP A 1 97 ? -6.732 5.522 5.510 1.00 92.06 97 TRP A O 1
ATOM 772 N N . ARG A 1 98 ? -6.338 7.341 4.237 1.00 89.75 98 ARG A N 1
ATOM 773 C CA . ARG A 1 98 ? -5.440 7.972 5.201 1.00 89.75 98 ARG A CA 1
ATOM 774 C C . ARG A 1 98 ? -6.182 8.316 6.491 1.00 89.75 98 ARG A C 1
ATOM 776 O O . ARG A 1 98 ? -7.255 8.914 6.456 1.00 89.75 98 ARG A O 1
ATOM 783 N N . ILE A 1 99 ? -5.563 8.019 7.628 1.00 90.12 99 ILE A N 1
ATOM 784 C CA . ILE A 1 99 ? -5.995 8.535 8.926 1.00 90.12 99 ILE A CA 1
ATOM 785 C C . ILE A 1 99 ? -5.518 9.988 9.019 1.00 90.12 99 ILE A C 1
ATOM 787 O O . ILE A 1 99 ? -4.314 10.264 8.938 1.00 90.12 99 ILE A O 1
ATOM 791 N N . GLU A 1 100 ? -6.462 10.919 9.150 1.00 87.06 100 GLU A N 1
ATOM 792 C CA . GLU A 1 100 ? -6.188 12.357 9.168 1.00 87.06 100 GLU A CA 1
ATOM 793 C C . GLU A 1 100 ? -5.092 12.719 10.185 1.00 87.06 100 GLU A C 1
ATOM 795 O O . GLU A 1 100 ? -5.062 12.222 11.308 1.00 87.06 100 GLU A O 1
ATOM 800 N N . GLY A 1 101 ? -4.142 13.561 9.765 1.00 84.50 101 GLY A N 1
ATOM 801 C CA . GLY A 1 101 ? -3.012 13.980 10.600 1.00 84.50 101 GLY A CA 1
ATOM 802 C C . GLY A 1 101 ? -1.859 12.972 10.727 1.00 84.50 101 GLY A C 1
ATOM 803 O O . GLY A 1 101 ? -0.855 13.305 11.350 1.00 84.50 101 GLY A O 1
ATOM 804 N N . THR A 1 102 ? -1.936 11.783 10.113 1.00 86.75 102 THR A N 1
ATOM 805 C CA . THR A 1 1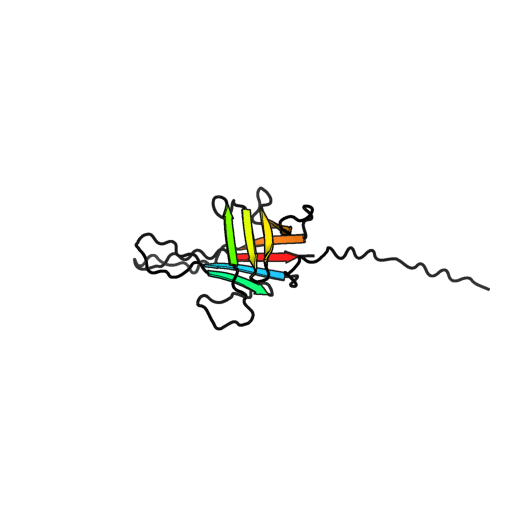02 ? -0.910 10.722 10.254 1.00 86.75 102 THR A CA 1
ATOM 806 C C . THR A 1 102 ? -0.254 10.331 8.923 1.00 86.75 102 THR A C 1
ATOM 808 O O . THR A 1 102 ? -0.673 10.787 7.866 1.00 86.75 102 THR A O 1
ATOM 811 N N . GLU A 1 103 ? 0.773 9.480 8.930 1.00 85.50 103 GLU A N 1
ATOM 812 C CA . GLU A 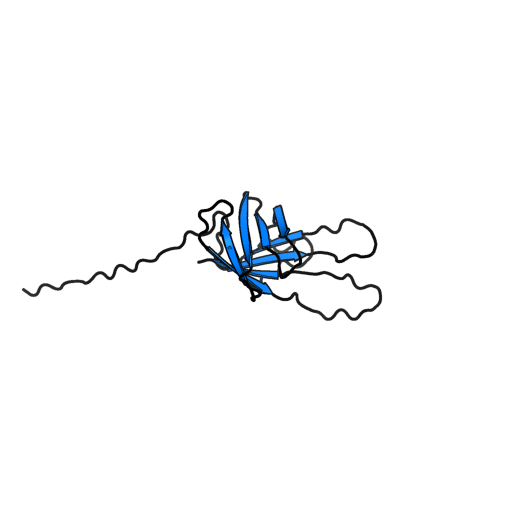1 103 ? 1.312 8.825 7.716 1.00 85.50 103 GLU A CA 1
ATOM 813 C C . GLU A 1 103 ? 0.761 7.388 7.548 1.00 85.50 103 GLU A C 1
ATOM 815 O O . GLU A 1 103 ? 1.336 6.580 6.821 1.00 85.50 103 GLU A O 1
ATOM 820 N N . THR A 1 104 ? -0.361 7.082 8.211 1.00 91.00 104 THR A N 1
ATOM 821 C CA . THR A 1 104 ? -0.985 5.754 8.271 1.00 91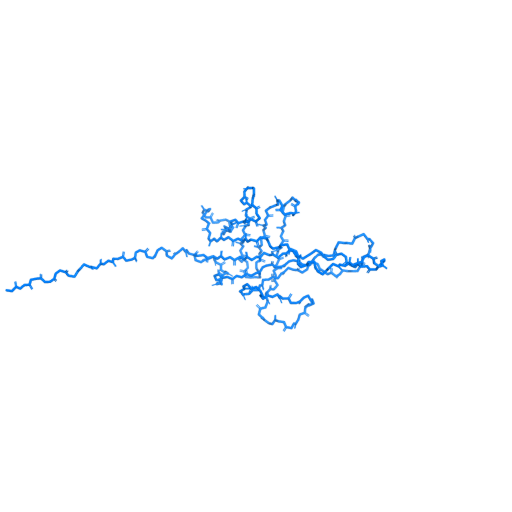.00 104 THR A CA 1
ATOM 822 C C . THR A 1 104 ? -2.310 5.730 7.507 1.00 91.00 104 THR A C 1
ATOM 824 O O . THR A 1 104 ? -3.030 6.727 7.439 1.00 91.00 104 THR A O 1
ATOM 827 N N . TYR A 1 105 ? -2.639 4.574 6.942 1.00 93.06 105 TYR A N 1
ATOM 828 C CA . TYR A 1 105 ? -3.825 4.304 6.142 1.00 93.06 105 TYR A CA 1
ATOM 829 C C . TYR A 1 105 ? -4.546 3.089 6.707 1.00 93.06 105 TYR A C 1
ATOM 831 O O . TYR A 1 105 ? -3.891 2.103 7.022 1.00 93.06 105 TYR A O 1
ATOM 839 N N . ASN A 1 106 ? -5.870 3.129 6.797 1.00 95.25 106 ASN A N 1
ATOM 840 C CA . ASN A 1 106 ? -6.675 1.936 7.050 1.00 95.25 106 ASN A CA 1
ATOM 841 C C . ASN A 1 106 ? -6.866 1.154 5.744 1.00 95.25 106 ASN A C 1
ATOM 843 O O . ASN A 1 106 ? -7.039 1.769 4.686 1.00 95.25 106 ASN A O 1
ATOM 847 N N . ILE A 1 107 ? -6.842 -0.177 5.831 1.00 95.31 107 ILE A N 1
ATOM 848 C CA . ILE A 1 107 ? -7.065 -1.089 4.704 1.00 95.31 107 ILE A CA 1
ATOM 849 C C . ILE A 1 107 ? -8.518 -1.560 4.710 1.00 95.31 107 ILE A C 1
ATOM 851 O O . ILE A 1 107 ? -8.997 -2.091 5.715 1.00 95.31 107 ILE A O 1
ATOM 855 N N . PHE A 1 108 ? -9.182 -1.415 3.567 1.00 94.69 108 PHE A N 1
ATOM 856 C CA . PHE A 1 108 ? -10.539 -1.899 3.333 1.00 94.69 108 PHE A CA 1
ATOM 857 C C . PHE A 1 108 ? -10.561 -2.846 2.139 1.00 94.69 108 PHE A C 1
ATOM 859 O O . PHE A 1 108 ? -9.912 -2.577 1.124 1.00 94.69 108 PHE A O 1
ATOM 866 N N . GLU A 1 109 ? -11.354 -3.914 2.229 1.00 94.44 109 GLU A N 1
ATOM 867 C CA . GLU A 1 109 ? -11.745 -4.671 1.043 1.00 94.44 109 GLU A CA 1
ATOM 868 C C . GLU A 1 109 ? -12.664 -3.805 0.177 1.00 94.44 109 GLU A C 1
ATOM 870 O O . GLU A 1 109 ? -13.663 -3.246 0.648 1.00 94.44 109 GLU A O 1
ATOM 875 N N . ARG A 1 110 ? -12.326 -3.663 -1.106 1.00 91.81 110 ARG A N 1
ATOM 876 C CA . ARG A 1 110 ? -13.102 -2.798 -1.9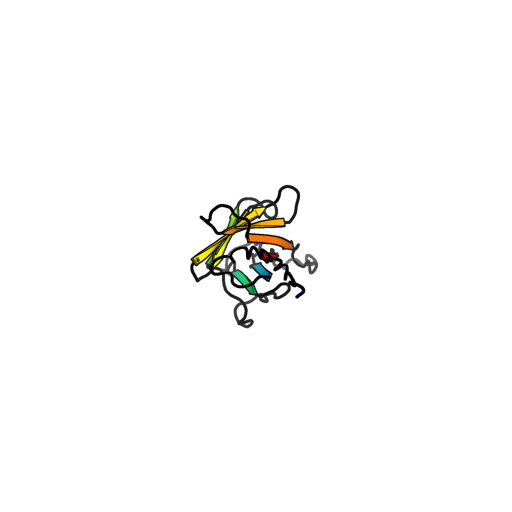92 1.00 91.81 110 ARG A CA 1
ATOM 877 C C . ARG A 1 110 ? -14.476 -3.402 -2.267 1.00 91.81 110 ARG A C 1
ATOM 879 O O . ARG A 1 110 ? -14.587 -4.513 -2.773 1.00 91.81 110 ARG A O 1
ATOM 886 N N . GLY A 1 111 ? -15.523 -2.624 -1.998 1.00 88.62 111 GLY A N 1
ATOM 887 C CA . GLY A 1 111 ? -16.905 -3.104 -2.090 1.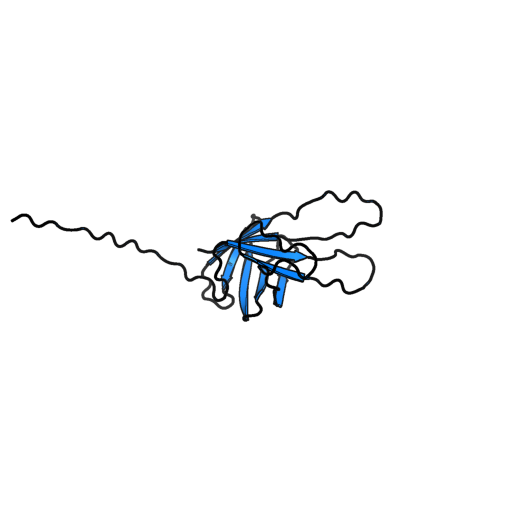00 88.62 111 GLY A CA 1
ATOM 888 C C . GLY A 1 111 ? -17.322 -4.016 -0.931 1.00 88.62 111 GLY A C 1
ATOM 889 O O . GLY A 1 111 ? -18.420 -4.565 -0.982 1.00 88.62 111 GLY A O 1
ATOM 890 N N . GLY A 1 112 ? -16.471 -4.161 0.092 1.00 88.25 112 GLY A N 1
ATOM 891 C CA . GLY A 1 112 ? -16.807 -4.817 1.350 1.00 88.25 112 GLY A CA 1
ATOM 892 C C . GLY A 1 112 ? -17.736 -3.972 2.230 1.00 88.25 112 GLY A C 1
ATOM 893 O O . GLY A 1 112 ? -18.274 -2.942 1.818 1.00 88.25 112 GLY A O 1
ATOM 894 N N . ASP A 1 113 ? -17.911 -4.400 3.476 1.00 91.00 113 ASP A N 1
ATOM 895 C CA . ASP A 1 113 ? -18.837 -3.799 4.448 1.00 91.00 113 ASP A CA 1
ATOM 896 C C . ASP A 1 113 ? -18.279 -2.562 5.183 1.00 91.00 113 ASP A C 1
ATOM 898 O O . ASP A 1 113 ? -18.938 -2.002 6.059 1.00 91.00 113 ASP A O 1
ATOM 902 N N . GLY A 1 114 ? -17.072 -2.119 4.823 1.00 90.00 114 GLY A N 1
ATOM 903 C CA . GLY A 1 114 ? -16.376 -1.022 5.496 1.00 90.00 114 GLY A CA 1
ATOM 904 C C . GLY A 1 114 ? -15.619 -1.447 6.757 1.00 90.00 114 GLY A C 1
ATOM 905 O O . GLY A 1 114 ? -15.133 -0.581 7.488 1.00 90.00 114 GLY A O 1
ATOM 906 N N . THR A 1 115 ? -15.478 -2.749 7.014 1.00 92.25 115 THR A N 1
ATOM 907 C CA . THR A 1 115 ? -14.578 -3.265 8.047 1.00 92.25 115 THR A CA 1
ATOM 908 C C . THR A 1 115 ? -13.130 -2.899 7.729 1.00 92.25 115 THR A C 1
ATOM 910 O O . THR A 1 115 ? -12.663 -3.016 6.597 1.00 92.25 115 THR A O 1
ATOM 913 N N . ILE A 1 116 ? -12.399 -2.448 8.750 1.00 93.56 116 ILE A N 1
ATOM 914 C CA . ILE A 1 116 ? -10.952 -2.247 8.651 1.00 93.56 116 ILE A CA 1
ATOM 915 C C . ILE A 1 116 ? -10.287 -3.604 8.859 1.00 93.56 116 ILE A C 1
ATOM 917 O O . ILE A 1 116 ? -10.449 -4.203 9.921 1.00 93.56 116 ILE A O 1
ATOM 921 N N . HIS A 1 117 ? -9.527 -4.067 7.872 1.00 93.62 117 HIS A N 1
ATOM 922 C CA . HIS A 1 117 ? -8.808 -5.345 7.950 1.00 93.62 117 HIS A CA 1
ATOM 923 C C . HIS A 1 117 ? -7.344 -5.183 8.351 1.00 93.62 117 HIS A C 1
ATOM 925 O O . HIS A 1 117 ? -6.657 -6.158 8.616 1.00 93.62 117 HIS A O 1
ATOM 931 N N . GLY A 1 118 ? -6.835 -3.956 8.349 1.00 94.81 118 GLY A N 1
ATOM 932 C CA . GLY A 1 118 ? -5.417 -3.718 8.519 1.00 94.81 118 GLY A CA 1
ATOM 933 C C . GLY A 1 118 ? -5.051 -2.251 8.445 1.00 94.81 118 GLY A C 1
ATOM 934 O O . GLY A 1 118 ? -5.910 -1.376 8.280 1.00 94.81 118 GLY A O 1
ATOM 935 N N . GLN A 1 119 ? -3.753 -1.985 8.507 1.00 95.50 119 GLN A N 1
ATOM 936 C CA . GLN A 1 119 ? -3.187 -0.663 8.300 1.00 95.50 119 GLN A CA 1
ATOM 937 C C . GLN A 1 119 ? -1.956 -0.717 7.407 1.00 95.50 119 GLN A C 1
ATOM 939 O O . GLN A 1 119 ? -1.222 -1.698 7.402 1.00 95.50 119 GLN A O 1
ATOM 944 N N . CYS A 1 120 ? -1.717 0.367 6.675 1.00 92.00 120 CYS A N 1
ATOM 945 C CA . CYS A 1 120 ? -0.459 0.614 5.994 1.00 92.00 120 CYS A CA 1
ATOM 946 C C . CYS A 1 120 ? 0.192 1.889 6.524 1.00 92.00 120 CYS A C 1
ATOM 948 O O . CYS A 1 120 ? -0.474 2.913 6.650 1.00 92.00 120 CYS A O 1
ATOM 950 N N . GLN A 1 121 ? 1.496 1.876 6.767 1.00 90.75 121 GLN A N 1
ATOM 951 C CA . GLN A 1 121 ? 2.290 3.062 7.051 1.00 90.75 121 GLN A CA 1
ATOM 952 C C . GLN A 1 121 ? 3.110 3.445 5.823 1.00 90.75 121 GLN A C 1
ATOM 954 O O . GLN A 1 121 ? 3.792 2.616 5.215 1.00 90.75 121 GLN A O 1
ATOM 959 N N . LEU A 1 122 ? 3.066 4.725 5.460 1.00 82.88 122 LEU A N 1
ATOM 960 C CA . LEU A 1 122 ? 3.971 5.254 4.458 1.00 82.88 122 LEU A CA 1
ATOM 961 C C . LEU A 1 122 ? 5.369 5.399 5.045 1.00 82.88 122 LEU A C 1
ATOM 963 O O . LEU A 1 122 ? 5.606 6.205 5.942 1.00 82.88 122 LEU A O 1
ATOM 967 N N . HIS A 1 123 ? 6.318 4.697 4.448 1.00 75.69 123 HIS A N 1
ATOM 968 C CA . HIS A 1 123 ? 7.725 4.941 4.677 1.00 75.69 123 HIS A CA 1
ATOM 969 C C . HIS A 1 123 ? 8.222 5.986 3.686 1.00 75.69 123 HIS A C 1
ATOM 971 O O . HIS A 1 123 ? 8.044 5.878 2.468 1.00 75.69 123 HIS A O 1
ATOM 977 N N . LYS A 1 124 ? 8.864 7.027 4.225 1.00 62.78 124 LYS A N 1
ATOM 978 C CA . LYS A 1 124 ? 9.623 7.981 3.418 1.00 62.78 124 LYS A CA 1
ATOM 979 C C . LYS A 1 124 ? 10.690 7.184 2.686 1.00 62.78 124 LYS A C 1
ATOM 981 O O . LYS A 1 124 ? 11.554 6.589 3.323 1.00 62.78 124 LYS A O 1
ATOM 986 N N . SER A 1 125 ? 10.571 7.155 1.360 1.00 52.91 125 SER A N 1
ATOM 987 C CA . SER A 1 125 ? 11.524 6.535 0.448 1.00 52.91 125 SER A CA 1
ATOM 988 C C . SER A 1 125 ? 12.949 6.788 0.928 1.00 52.91 125 SER A C 1
ATOM 990 O O . SER A 1 125 ? 13.279 7.935 1.256 1.00 52.91 125 SER A O 1
ATOM 992 N N . PHE A 1 126 ? 13.780 5.745 0.935 1.00 44.47 126 PHE A N 1
ATOM 993 C CA . PHE A 1 126 ? 15.228 5.870 1.060 1.00 44.47 126 PHE A CA 1
ATOM 994 C C . PHE A 1 126 ? 15.713 7.090 0.263 1.00 44.47 126 PHE A C 1
ATOM 996 O O . PHE A 1 126 ? 15.658 7.111 -0.964 1.00 44.47 126 PHE A O 1
ATOM 1003 N N . ARG A 1 127 ? 16.170 8.127 0.971 1.00 36.62 127 ARG A N 1
ATOM 1004 C CA . ARG A 1 127 ? 17.103 9.092 0.401 1.00 36.62 127 ARG A CA 1
ATOM 1005 C C . ARG A 1 127 ? 18.469 8.424 0.462 1.00 36.62 127 ARG A C 1
ATOM 1007 O O . ARG A 1 127 ? 19.165 8.572 1.461 1.00 36.62 127 ARG A O 1
ATOM 1014 N N . GLU A 1 128 ? 18.895 7.761 -0.605 1.00 36.81 128 GLU A N 1
ATOM 1015 C CA . GLU A 1 128 ? 20.270 8.047 -0.999 1.00 36.81 128 GLU A CA 1
ATOM 1016 C C . GLU A 1 128 ? 20.226 9.479 -1.520 1.00 36.81 128 GLU A C 1
ATOM 1018 O O . GLU A 1 128 ? 19.500 9.797 -2.463 1.00 36.81 128 GLU A O 1
ATOM 1023 N N . ALA A 1 129 ? 20.873 10.383 -0.787 1.00 32.78 129 ALA A N 1
ATOM 1024 C CA . ALA A 1 129 ? 20.979 11.777 -1.162 1.00 32.78 129 ALA A CA 1
ATOM 1025 C C . ALA A 1 129 ? 21.627 11.854 -2.549 1.00 32.78 129 ALA A C 1
ATOM 1027 O O . ALA A 1 129 ? 22.846 11.814 -2.680 1.00 32.78 129 ALA A O 1
ATOM 1028 N N . CYS A 1 130 ? 20.806 11.947 -3.591 1.00 35.91 130 CYS A N 1
ATOM 1029 C CA . CYS A 1 130 ? 21.281 12.219 -4.931 1.00 35.91 130 CYS A CA 1
ATOM 1030 C C . CYS A 1 130 ? 21.780 13.662 -4.934 1.00 35.91 130 CYS A C 1
ATOM 1032 O O . CYS A 1 130 ? 21.000 14.613 -5.011 1.00 35.91 130 CYS A O 1
ATOM 1034 N N . GLN A 1 131 ? 23.093 13.826 -4.781 1.00 32.16 131 GLN A N 1
ATOM 1035 C CA . GLN A 1 131 ? 23.760 15.070 -5.124 1.00 32.16 131 GLN A CA 1
ATOM 1036 C C . GLN A 1 131 ? 23.390 15.418 -6.570 1.00 32.16 131 GLN A C 1
ATOM 1038 O O . GLN A 1 131 ? 23.416 14.577 -7.468 1.00 32.16 131 GLN A O 1
ATOM 1043 N N . TYR A 1 132 ? 22.980 16.662 -6.780 1.00 35.91 132 TYR A N 1
ATOM 1044 C CA . TYR A 1 132 ? 22.630 17.176 -8.093 1.00 35.91 132 TYR A CA 1
ATOM 1045 C C . TYR A 1 132 ? 23.906 17.295 -8.941 1.00 35.91 132 TYR A C 1
ATOM 1047 O O . TYR A 1 132 ? 24.675 18.236 -8.767 1.00 35.91 132 TYR A O 1
ATOM 1055 N N . THR A 1 133 ? 24.150 16.336 -9.838 1.00 39.31 133 THR A N 1
ATOM 1056 C CA . THR A 1 133 ? 25.280 16.352 -10.793 1.00 39.31 133 THR A CA 1
ATOM 1057 C C . THR A 1 133 ? 24.841 16.646 -12.232 1.00 39.31 133 THR A C 1
ATOM 1059 O O . THR A 1 133 ? 25.641 16.542 -13.156 1.00 39.31 133 THR A O 1
ATOM 1062 N N . GLY A 1 134 ? 23.578 17.038 -12.445 1.00 35.03 134 GLY A N 1
ATOM 1063 C CA . GLY A 1 134 ? 23.043 17.386 -13.769 1.00 35.03 134 GLY A CA 1
ATOM 1064 C C . GLY A 1 134 ? 22.543 16.205 -14.613 1.00 35.03 134 GLY A C 1
ATOM 1065 O O . GLY A 1 134 ? 22.079 16.434 -15.723 1.00 35.03 134 GLY A O 1
ATOM 1066 N N . PHE A 1 135 ? 22.578 14.974 -14.084 1.00 37.75 135 PHE A N 1
ATOM 1067 C CA . PHE A 1 135 ? 22.105 13.747 -14.757 1.00 37.75 135 PHE A CA 1
ATOM 1068 C C . PHE A 1 135 ? 21.212 12.850 -13.879 1.00 37.75 135 PHE A C 1
ATOM 1070 O O . PHE A 1 135 ? 20.931 11.712 -14.240 1.00 37.75 135 PHE A O 1
ATOM 1077 N N . THR A 1 136 ? 20.783 13.309 -12.704 1.00 40.91 136 THR A N 1
ATOM 1078 C CA . THR A 1 136 ? 20.138 12.438 -11.717 1.00 40.91 136 THR A CA 1
ATOM 1079 C C . THR A 1 136 ? 18.650 12.233 -11.995 1.00 40.91 136 THR A C 1
ATOM 1081 O O . THR A 1 136 ? 17.837 13.148 -11.870 1.00 40.91 136 THR A O 1
ATOM 1084 N N . GLU A 1 137 ? 18.305 10.995 -12.347 1.00 43.00 137 GLU A N 1
ATOM 1085 C CA . GLU A 1 137 ? 16.941 10.479 -12.402 1.00 43.00 137 GLU A CA 1
ATOM 1086 C C . GLU A 1 137 ? 16.277 10.632 -11.026 1.00 43.00 137 GLU A C 1
ATOM 1088 O O . GLU A 1 137 ? 16.683 10.024 -10.034 1.00 43.00 137 GLU A O 1
ATOM 1093 N N . LEU A 1 138 ? 15.254 11.479 -10.947 1.00 48.91 138 LEU A N 1
ATOM 1094 C CA . LEU A 1 138 ? 14.462 11.659 -9.738 1.00 48.91 138 LEU A CA 1
ATOM 1095 C C . LEU A 1 138 ? 13.466 10.496 -9.643 1.00 48.91 138 LEU A C 1
ATOM 1097 O O . LEU A 1 138 ? 12.347 10.582 -10.132 1.00 48.91 138 LEU A O 1
ATOM 1101 N N . TRP A 1 139 ? 13.853 9.372 -9.053 1.00 48.16 139 TRP A N 1
ATOM 1102 C CA . TRP A 1 139 ? 12.889 8.314 -8.750 1.00 48.16 139 TRP A CA 1
ATOM 1103 C C . TRP A 1 139 ? 12.211 8.612 -7.416 1.00 48.16 139 TRP A C 1
ATOM 1105 O O . TRP A 1 139 ? 12.877 8.685 -6.382 1.00 48.16 139 TRP A O 1
ATOM 1115 N N . ILE A 1 140 ? 10.884 8.742 -7.411 1.00 51.38 140 ILE A N 1
ATOM 1116 C CA . ILE A 1 140 ? 10.120 8.670 -6.163 1.00 51.38 140 ILE A CA 1
ATOM 1117 C C . ILE A 1 140 ? 9.658 7.222 -6.020 1.00 51.38 140 ILE A C 1
ATOM 1119 O O . ILE A 1 140 ? 8.990 6.678 -6.899 1.00 51.38 140 ILE A O 1
ATOM 1123 N N . ARG A 1 141 ? 10.046 6.589 -4.909 1.00 61.81 141 ARG A N 1
ATOM 1124 C CA . ARG A 1 141 ? 9.622 5.232 -4.546 1.00 61.81 141 ARG A CA 1
ATOM 1125 C C . ARG A 1 141 ? 8.768 5.294 -3.290 1.00 61.81 141 ARG A C 1
ATOM 1127 O O . ARG A 1 141 ? 9.308 5.111 -2.201 1.00 61.81 141 ARG A O 1
ATOM 1134 N N . PRO A 1 142 ? 7.474 5.634 -3.376 1.00 65.31 142 PRO A N 1
ATOM 1135 C CA . PRO A 1 142 ? 6.605 5.423 -2.236 1.00 65.31 142 PRO A CA 1
ATOM 1136 C C . PRO A 1 142 ? 6.600 3.957 -1.812 1.00 65.31 142 PRO A C 1
ATOM 1138 O O . PRO A 1 142 ? 6.431 3.065 -2.644 1.00 65.31 142 PRO A O 1
ATOM 1141 N N . MET A 1 143 ? 6.791 3.739 -0.513 1.00 77.56 143 MET A N 1
ATOM 1142 C CA . MET A 1 143 ? 6.846 2.418 0.100 1.00 77.56 143 MET A CA 1
ATOM 1143 C C . MET A 1 143 ? 5.800 2.350 1.199 1.00 77.56 143 MET A C 1
ATOM 1145 O O . MET A 1 143 ? 5.861 3.119 2.158 1.00 77.56 143 MET A O 1
ATOM 1149 N N . LEU A 1 144 ? 4.846 1.442 1.064 1.00 84.50 144 LEU A N 1
ATOM 1150 C CA . LEU A 1 144 ? 3.868 1.166 2.105 1.00 84.50 144 LEU A CA 1
ATOM 1151 C C . LEU A 1 144 ? 4.279 -0.119 2.818 1.00 84.50 144 LEU A C 1
ATOM 1153 O O . LEU A 1 144 ? 4.472 -1.147 2.168 1.00 84.50 144 LEU A O 1
ATOM 1157 N N . HIS A 1 145 ? 4.422 -0.047 4.137 1.00 89.50 145 HIS A N 1
ATOM 1158 C CA . HIS A 1 145 ? 4.430 -1.222 5.005 1.00 89.50 145 HIS A CA 1
ATOM 1159 C C . HIS A 1 145 ? 2.995 -1.485 5.427 1.00 89.50 145 HIS A C 1
ATOM 1161 O O . HIS A 1 145 ? 2.392 -0.587 5.998 1.00 89.50 145 HIS A O 1
ATOM 1167 N N . CYS A 1 146 ? 2.448 -2.658 5.148 1.00 92.00 146 CYS A N 1
ATOM 1168 C CA . CYS A 1 146 ? 1.073 -3.006 5.463 1.00 92.00 146 CYS A CA 1
ATOM 1169 C C . CYS A 1 146 ? 1.012 -4.230 6.370 1.00 92.00 146 CYS A C 1
ATOM 1171 O O . CYS A 1 146 ? 1.737 -5.196 6.152 1.00 92.00 146 CYS A O 1
ATOM 1173 N N . TRP A 1 147 ? 0.105 -4.208 7.340 1.00 93.69 147 TRP A N 1
ATOM 1174 C CA . TRP A 1 147 ? -0.234 -5.356 8.167 1.00 93.69 147 TRP A CA 1
ATOM 1175 C C . TRP A 1 147 ? -1.752 -5.501 8.281 1.00 93.69 147 TRP A C 1
ATOM 1177 O O . TRP A 1 147 ? -2.473 -4.503 8.327 1.00 93.69 147 TRP A O 1
ATOM 1187 N N . GLN A 1 148 ? -2.234 -6.738 8.320 1.00 93.50 148 GLN A N 1
ATOM 1188 C CA . GLN A 1 148 ? -3.639 -7.089 8.536 1.00 93.50 148 GLN A CA 1
ATOM 1189 C C . GLN A 1 148 ? -3.776 -8.026 9.739 1.00 93.50 148 GLN A C 1
ATOM 1191 O O . GLN A 1 148 ? -2.792 -8.620 10.187 1.00 93.50 148 GLN A O 1
ATOM 1196 N N . TRP A 1 149 ? -4.980 -8.105 10.292 1.00 86.94 149 TRP A N 1
ATOM 1197 C CA . TRP A 1 149 ? -5.310 -8.884 11.489 1.00 86.94 149 TRP A CA 1
ATOM 1198 C C . TRP A 1 149 ? -6.616 -9.655 11.302 1.00 86.94 149 TRP A C 1
ATOM 1200 O O . TRP A 1 149 ? -7.345 -9.339 10.336 1.00 86.94 149 TRP A O 1
#

Organism: Trichosporon asahii var. asahii (strain ATCC 90039 / CBS 2479 / JCM 2466 / KCTC 7840 / NBRC 103889/ NCYC 2677 / UAMH 7654) (NCBI:txid1186058)

pLDDT: mean 70.2, std 20.25, range [32.16, 95.5]